Protein AF-A0A2N7PQ56-F1 (afdb_monomer)

Foldseek 3Di:
DDPVVVVVVVVVVVVVVVVVVVVVVVVLVVQLVVLVVVCVVPVDCVSVVVSVVD

Solvent-accessible surface area (backbone atoms only — not comparable to full-atom values): 2995 Å² total; per-residue (Å²): 131,58,68,70,60,50,53,52,52,54,50,50,52,54,52,54,62,50,61,60,50,52,59,50,52,57,48,47,55,52,50,27,52,48,27,43,52,46,19,75,72,71,68,45,63,66,32,47,50,49,34,68,73,99

pLDDT: mean 97.46, std 3.75, range [71.06, 98.69]

InterPro domains:
  IPR002585 Cyto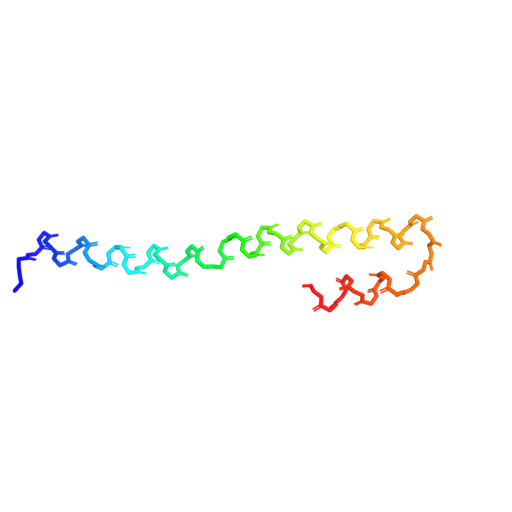chrome ubiquinol oxidase subunit 1 [PF01654] (7-54)
  IPR002585 Cytochrome ubiquinol oxidase subunit 1 [PTHR30365] (1-54)

Organism: NCBI:txid1295609

Secondary structure (DSSP, 8-state):
--HHHHHHHHHHHHHHHHHHHHHHHHHHHHHHHHHHHHHHHH--HHHHHHHHH-

Structure (mmCIF, N/CA/C/O backbone):
data_AF-A0A2N7PQ56-F1
#
_entry.id   AF-A0A2N7PQ56-F1
#
loop_
_atom_site.group_PDB
_atom_site.id
_atom_site.type_symbol
_atom_site.label_atom_id
_atom_site.label_alt_id
_atom_site.label_comp_id
_atom_site.label_asym_id
_atom_site.label_entity_id
_atom_site.label_seq_id
_atom_site.pdbx_PDB_ins_code
_atom_site.Cartn_x
_atom_site.Cartn_y
_atom_site.Cartn_z
_atom_site.occupancy
_atom_site.B_iso_or_equiv
_atom_site.auth_seq_id
_atom_site.auth_comp_id
_atom_site.auth_asym_id
_atom_site.auth_atom_id
_atom_site.pdbx_PDB_model_num
ATOM 1 N N . MET A 1 1 ? 15.047 -2.364 -33.235 1.00 71.06 1 MET A N 1
ATOM 2 C CA . MET A 1 1 ? 14.862 -1.434 -32.101 1.00 71.06 1 MET A CA 1
ATOM 3 C C . MET A 1 1 ? 16.237 -1.065 -31.581 1.00 71.06 1 MET A C 1
ATOM 5 O O . MET A 1 1 ? 17.036 -1.971 -31.390 1.00 71.06 1 MET A O 1
ATOM 9 N N . ASP A 1 2 ? 16.524 0.222 -31.404 1.00 93.56 2 ASP A N 1
ATOM 10 C CA . ASP A 1 2 ? 17.746 0.684 -30.733 1.00 93.56 2 ASP A CA 1
ATOM 11 C C . ASP A 1 2 ? 17.762 0.222 -29.258 1.00 93.56 2 ASP A C 1
ATOM 13 O O . ASP A 1 2 ? 16.715 0.205 -28.605 1.00 93.56 2 ASP A O 1
ATOM 17 N N . VAL A 1 3 ? 18.933 -0.168 -28.740 1.00 96.75 3 VAL A N 1
ATOM 18 C CA . VAL A 1 3 ? 19.118 -0.706 -27.377 1.00 96.75 3 VAL A CA 1
ATOM 19 C C . VAL A 1 3 ? 18.744 0.332 -26.326 1.00 96.75 3 VAL A C 1
ATOM 21 O O . VAL A 1 3 ? 18.121 -0.010 -25.316 1.00 96.75 3 VAL A O 1
ATOM 24 N N . LEU A 1 4 ? 19.069 1.604 -26.570 1.00 97.06 4 LEU A N 1
ATOM 25 C CA . LEU A 1 4 ? 18.720 2.686 -25.655 1.00 97.06 4 LEU A CA 1
ATOM 26 C C . LEU A 1 4 ? 17.199 2.852 -25.566 1.00 97.06 4 LEU A C 1
ATOM 28 O O . LEU A 1 4 ? 16.647 2.926 -24.467 1.00 97.06 4 LEU A O 1
ATOM 32 N N . LEU A 1 5 ? 16.510 2.860 -26.711 1.00 97.31 5 LEU A N 1
ATOM 33 C CA . LEU A 1 5 ? 15.050 2.933 -26.746 1.00 97.31 5 LEU A CA 1
ATOM 34 C C . LEU A 1 5 ? 14.399 1.700 -26.099 1.00 97.31 5 LEU A C 1
ATOM 36 O O . LEU A 1 5 ? 13.477 1.850 -25.298 1.00 97.31 5 LEU A O 1
ATOM 40 N N . GLY A 1 6 ? 14.899 0.497 -26.393 1.00 98.00 6 GLY A N 1
ATOM 41 C CA . GLY A 1 6 ? 14.402 -0.750 -25.804 1.00 98.00 6 GLY A CA 1
ATOM 42 C C . GLY A 1 6 ? 14.521 -0.767 -24.279 1.00 98.00 6 GLY A C 1
ATOM 43 O O . GLY A 1 6 ? 13.547 -1.053 -23.586 1.00 98.00 6 GLY A O 1
ATOM 44 N N . SER A 1 7 ? 15.678 -0.358 -23.755 1.00 98.06 7 SER A N 1
ATOM 45 C CA . SER A 1 7 ? 15.927 -0.274 -22.310 1.00 98.06 7 SER A CA 1
ATOM 46 C C . SER A 1 7 ? 14.983 0.715 -21.615 1.00 98.06 7 SER A C 1
ATOM 48 O O . SER A 1 7 ? 14.460 0.427 -20.538 1.00 98.06 7 SER A O 1
ATOM 50 N N . ARG A 1 8 ? 14.703 1.867 -22.244 1.00 98.12 8 ARG A N 1
ATOM 51 C CA . ARG A 1 8 ? 13.755 2.863 -21.713 1.00 98.12 8 ARG A CA 1
ATOM 52 C C . ARG A 1 8 ? 12.329 2.324 -21.651 1.00 98.12 8 ARG A C 1
ATOM 54 O O . ARG A 1 8 ? 11.659 2.513 -20.641 1.00 98.12 8 ARG A O 1
ATOM 61 N N . LEU A 1 9 ? 11.876 1.643 -22.704 1.00 98.31 9 LEU A N 1
ATOM 62 C CA . LEU A 1 9 ? 10.532 1.060 -22.753 1.00 98.31 9 LEU A CA 1
ATOM 63 C C . LEU A 1 9 ? 10.366 -0.076 -21.740 1.00 98.31 9 LEU A C 1
ATOM 65 O O . LEU A 1 9 ? 9.340 -0.143 -21.067 1.00 98.31 9 LEU A O 1
ATOM 69 N N . GLN A 1 10 ? 11.386 -0.922 -21.579 1.00 98.19 10 GLN A N 1
ATOM 70 C CA . GLN A 1 10 ? 11.389 -1.976 -20.566 1.00 98.19 10 GLN A CA 1
ATOM 71 C C . GLN A 1 10 ? 11.267 -1.395 -19.150 1.00 98.19 10 GLN A C 1
ATOM 73 O O . GLN A 1 10 ? 10.438 -1.860 -18.366 1.00 98.19 10 GLN A O 1
ATOM 78 N N . PHE A 1 11 ? 12.052 -0.360 -18.828 1.00 98.31 11 PHE A N 1
ATOM 79 C CA . PHE A 1 11 ? 11.966 0.310 -17.529 1.00 98.31 11 PHE A CA 1
ATOM 80 C C . PHE A 1 11 ? 10.600 0.972 -17.319 1.00 98.31 11 PHE A C 1
ATOM 82 O O . PHE A 1 11 ? 9.991 0.794 -16.267 1.00 98.31 11 PHE A O 1
ATOM 89 N N . ALA A 1 12 ? 10.091 1.687 -18.327 1.00 98.25 12 ALA A N 1
ATOM 90 C CA . ALA A 1 12 ? 8.785 2.334 -18.258 1.00 98.25 12 ALA A CA 1
ATOM 91 C C . ALA A 1 12 ? 7.665 1.318 -17.995 1.00 98.25 12 ALA A C 1
ATOM 93 O O . ALA A 1 12 ? 6.837 1.545 -17.118 1.00 98.25 12 ALA A O 1
ATOM 94 N N . ALA A 1 13 ? 7.667 0.176 -18.690 1.00 98.31 13 ALA A N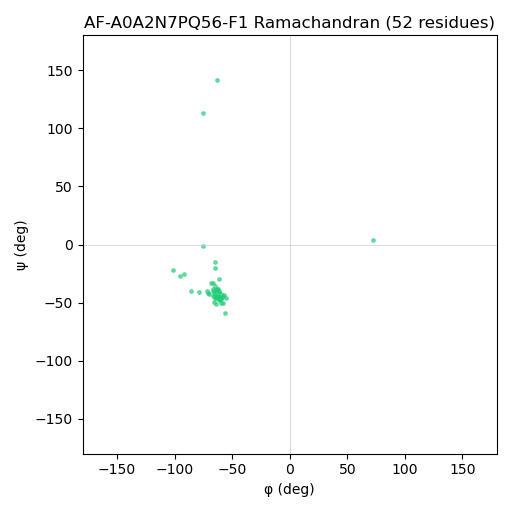 1
ATOM 95 C CA . ALA A 1 13 ? 6.698 -0.892 -18.462 1.00 98.31 13 ALA A CA 1
ATOM 96 C C . ALA A 1 13 ? 6.743 -1.398 -17.013 1.00 98.31 13 ALA A C 1
ATOM 98 O O . ALA A 1 13 ? 5.712 -1.425 -16.341 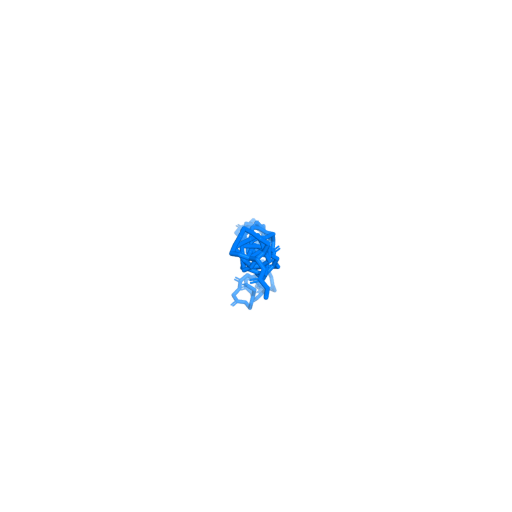1.00 98.31 13 ALA A O 1
ATOM 99 N N . ALA A 1 14 ? 7.932 -1.730 -16.503 1.00 98.38 14 ALA A N 1
ATOM 100 C CA . ALA A 1 14 ? 8.094 -2.202 -15.130 1.00 98.38 14 ALA A CA 1
ATOM 101 C C . ALA A 1 14 ? 7.626 -1.162 -14.097 1.00 98.38 14 ALA A C 1
ATOM 103 O O . ALA A 1 14 ? 6.876 -1.499 -13.180 1.00 98.38 14 ALA A O 1
ATOM 104 N N . ALA A 1 15 ? 8.020 0.104 -14.269 1.00 98.38 15 ALA A N 1
ATOM 105 C CA . ALA A 1 15 ? 7.634 1.191 -13.377 1.00 98.38 15 ALA A CA 1
ATOM 106 C C . ALA A 1 15 ? 6.116 1.415 -13.374 1.00 98.38 15 ALA A C 1
ATOM 108 O O . ALA A 1 15 ? 5.531 1.532 -12.300 1.00 98.38 15 ALA A O 1
ATOM 109 N N . MET A 1 16 ? 5.467 1.409 -14.545 1.00 98.19 16 MET A N 1
ATOM 110 C CA . MET A 1 16 ? 4.012 1.549 -14.649 1.00 98.19 16 MET A CA 1
ATOM 111 C C . MET A 1 16 ? 3.286 0.432 -13.900 1.00 98.19 16 MET A C 1
ATOM 113 O O . MET A 1 16 ? 2.432 0.728 -13.071 1.00 98.19 16 MET A O 1
ATOM 117 N N . PHE A 1 17 ? 3.650 -0.835 -14.129 1.00 97.56 17 PHE A N 1
ATOM 118 C CA . PHE A 1 17 ? 3.013 -1.955 -13.427 1.00 97.56 17 PHE A CA 1
ATOM 119 C C . PHE A 1 17 ? 3.269 -1.917 -11.919 1.00 97.56 17 PHE A C 1
ATOM 121 O O . PHE A 1 17 ? 2.355 -2.175 -11.142 1.00 97.56 17 PHE A O 1
ATOM 128 N N . HIS A 1 18 ? 4.475 -1.547 -11.487 1.00 98.00 18 HIS A N 1
ATOM 129 C CA . HIS A 1 18 ? 4.794 -1.403 -10.068 1.00 98.00 18 HIS A CA 1
ATOM 130 C C . HIS A 1 18 ? 3.943 -0.312 -9.397 1.00 98.00 18 HIS A C 1
ATOM 132 O O . HIS A 1 18 ? 3.355 -0.540 -8.337 1.00 98.00 18 HIS A O 1
ATOM 138 N N . PHE A 1 19 ? 3.810 0.852 -10.040 1.00 97.94 19 PHE A N 1
ATOM 139 C CA . PHE A 1 19 ? 3.095 2.002 -9.482 1.00 97.94 19 PHE A CA 1
ATOM 140 C C . PHE A 1 19 ? 1.566 1.887 -9.512 1.00 97.94 19 PHE A C 1
ATOM 142 O O . PHE A 1 19 ? 0.893 2.768 -8.986 1.00 97.94 19 PHE A O 1
ATOM 149 N N . LEU A 1 20 ? 1.003 0.803 -10.049 1.00 97.25 20 LEU A N 1
ATOM 150 C CA . LEU A 1 20 ? -0.404 0.461 -9.815 1.00 97.25 20 LEU A CA 1
ATOM 151 C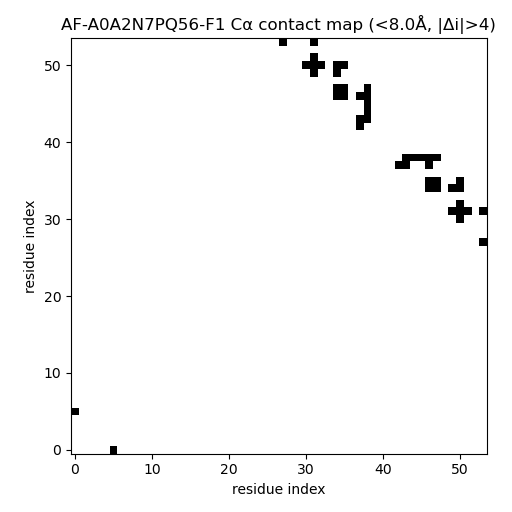 C . LEU A 1 20 ? -0.622 -0.028 -8.376 1.00 97.25 20 LEU A C 1
ATOM 153 O O . LEU A 1 20 ? -1.607 0.332 -7.734 1.00 97.25 20 LEU A O 1
ATOM 157 N N . PHE A 1 21 ? 0.312 -0.823 -7.851 1.00 97.88 21 PHE A N 1
ATOM 158 C CA . PHE A 1 21 ? 0.151 -1.507 -6.565 1.00 97.88 21 PHE A CA 1
ATOM 159 C C . PHE A 1 21 ? 0.763 -0.745 -5.392 1.00 97.88 21 PHE A C 1
ATOM 161 O O . PHE A 1 21 ? 0.272 -0.868 -4.272 1.00 97.88 21 PHE A O 1
ATOM 168 N N . VAL A 1 22 ? 1.793 0.073 -5.624 1.00 98.44 22 VAL A N 1
ATOM 169 C CA . VAL A 1 22 ? 2.403 0.923 -4.585 1.00 98.44 22 VAL A CA 1
ATOM 170 C C . VAL A 1 22 ? 1.382 1.848 -3.901 1.00 98.44 22 VAL A C 1
ATOM 172 O O . VAL A 1 22 ? 1.212 1.727 -2.685 1.00 98.44 22 VAL A O 1
ATOM 175 N N . PRO A 1 23 ? 0.665 2.741 -4.616 1.00 97.88 23 PRO A N 1
ATOM 176 C CA . PRO A 1 23 ? -0.297 3.642 -3.985 1.00 97.88 23 PRO A CA 1
ATOM 177 C C . PRO A 1 23 ? -1.494 2.888 -3.404 1.00 97.88 23 PRO A C 1
ATOM 179 O O . PRO A 1 23 ? -1.997 3.278 -2.353 1.00 97.88 23 PRO A O 1
ATOM 182 N N . LEU A 1 24 ? -1.913 1.786 -4.038 1.00 97.62 24 LEU A N 1
ATOM 183 C CA . LEU A 1 24 ? -2.974 0.927 -3.517 1.00 97.62 24 LEU A CA 1
ATOM 184 C C . LEU A 1 24 ? -2.585 0.341 -2.155 1.00 97.62 24 LEU A C 1
ATOM 186 O O . LEU A 1 24 ? -3.358 0.426 -1.208 1.00 97.62 24 LEU A O 1
ATOM 190 N N . THR A 1 25 ? -1.369 -0.192 -2.035 1.00 97.94 25 THR A N 1
ATOM 191 C CA . THR A 1 25 ? -0.872 -0.797 -0.792 1.00 97.94 25 THR A CA 1
ATOM 192 C C . THR A 1 25 ? -0.709 0.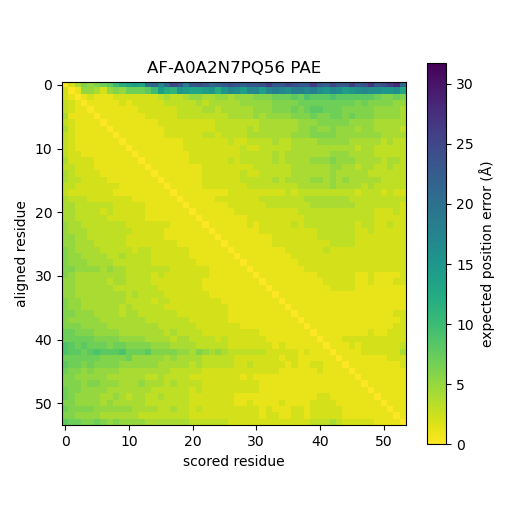250 0.306 1.00 97.94 25 THR A C 1
ATOM 194 O O . THR A 1 25 ? -1.134 0.020 1.437 1.00 97.94 25 THR A O 1
ATOM 197 N N . LEU A 1 26 ? -0.146 1.420 -0.016 1.00 98.12 26 LEU A N 1
ATOM 198 C CA . LEU A 1 26 ? -0.024 2.545 0.920 1.00 98.12 26 LEU A CA 1
ATOM 199 C C . LEU A 1 26 ? -1.397 3.025 1.417 1.00 98.12 26 LEU A C 1
ATOM 201 O O . LEU A 1 26 ? -1.583 3.216 2.619 1.00 98.12 26 LEU A O 1
ATOM 205 N N . GLY A 1 27 ? -2.362 3.176 0.507 1.00 98.00 27 GLY A N 1
ATOM 206 C CA . GLY A 1 27 ? -3.725 3.595 0.829 1.00 98.00 27 GLY A CA 1
ATOM 207 C C . GLY A 1 27 ? -4.475 2.574 1.684 1.00 98.00 27 GLY A C 1
ATOM 208 O O . GLY A 1 27 ? -5.021 2.938 2.725 1.00 98.00 27 GLY A O 1
ATOM 209 N N . LEU A 1 28 ? -4.460 1.297 1.287 1.00 98.19 28 LEU A N 1
ATOM 210 C CA . LEU A 1 28 ? -5.116 0.219 2.034 1.00 98.19 28 LEU A CA 1
ATOM 211 C C . LEU A 1 28 ? -4.487 0.025 3.415 1.00 98.19 28 LEU A C 1
ATOM 213 O O . LEU A 1 28 ? -5.219 -0.081 4.389 1.00 98.19 28 LEU A O 1
ATOM 217 N N . SER A 1 29 ? -3.157 0.096 3.539 1.00 98.19 29 SER A N 1
ATOM 218 C CA . SER A 1 29 ? -2.485 -0.012 4.845 1.00 98.19 29 SER A CA 1
ATOM 219 C C . SER A 1 29 ? -2.983 1.048 5.832 1.00 98.19 29 SER A C 1
ATOM 221 O O . SER A 1 29 ? -3.255 0.749 6.995 1.00 98.19 29 SER A O 1
ATOM 223 N N . PHE A 1 30 ? -3.138 2.293 5.369 1.00 98.31 30 PHE A N 1
ATOM 224 C CA . PHE A 1 30 ? -3.644 3.380 6.205 1.00 98.31 30 PHE A CA 1
ATOM 225 C C . PHE A 1 30 ? -5.138 3.219 6.521 1.00 98.31 30 PHE A C 1
ATOM 227 O O . PHE A 1 30 ? -5.551 3.410 7.664 1.00 98.31 30 PHE A O 1
ATOM 234 N N . LEU A 1 31 ? -5.944 2.816 5.535 1.00 98.38 31 LEU A N 1
ATOM 235 C CA . LEU A 1 31 ? -7.376 2.559 5.708 1.00 98.38 31 LEU A CA 1
ATOM 236 C C . LEU A 1 31 ? -7.637 1.429 6.718 1.00 98.38 31 LEU A C 1
ATOM 238 O O . LEU A 1 31 ? -8.424 1.603 7.649 1.00 98.38 31 LEU A O 1
ATOM 242 N N . THR A 1 32 ? -6.937 0.303 6.584 1.00 98.50 32 THR A N 1
ATOM 243 C CA . THR A 1 32 ? -7.028 -0.840 7.499 1.00 98.50 32 THR A CA 1
ATOM 244 C C . THR A 1 32 ? -6.605 -0.444 8.916 1.00 98.50 32 THR A C 1
ATOM 246 O O . THR A 1 32 ? -7.292 -0.788 9.882 1.00 98.50 32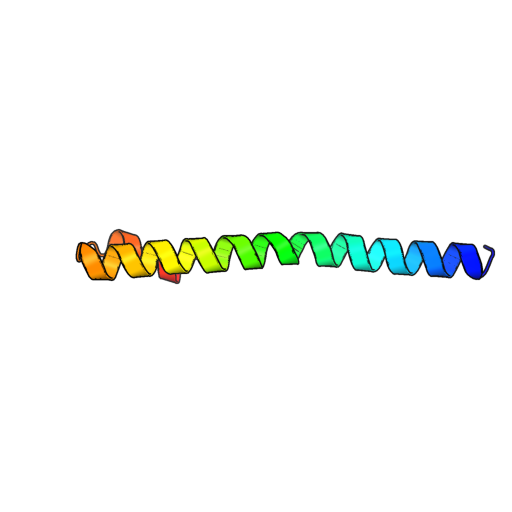 THR A O 1
ATOM 249 N N . ALA A 1 33 ? -5.553 0.370 9.068 1.00 98.50 33 ALA A N 1
ATOM 250 C CA . ALA A 1 33 ? -5.150 0.910 10.369 1.00 98.50 33 ALA A CA 1
ATOM 251 C C . ALA A 1 33 ? -6.225 1.821 10.999 1.00 98.50 33 ALA A C 1
ATOM 253 O O . ALA A 1 33 ? -6.451 1.760 12.213 1.00 98.50 33 ALA A O 1
ATOM 254 N N . ILE A 1 34 ? -6.927 2.631 10.195 1.00 98.62 34 ILE A N 1
ATOM 255 C CA . ILE A 1 34 ? -8.058 3.449 10.662 1.00 98.62 34 ILE A CA 1
ATOM 256 C C . ILE A 1 34 ? -9.200 2.557 11.149 1.00 98.62 34 ILE A C 1
ATOM 258 O O . ILE A 1 34 ? -9.666 2.753 12.271 1.00 98.62 34 ILE A O 1
ATOM 262 N N . PHE A 1 35 ? -9.635 1.572 10.359 1.00 98.69 35 PHE A N 1
ATOM 263 C CA . PHE A 1 35 ? -10.710 0.659 10.763 1.00 98.69 35 PHE A CA 1
ATOM 264 C C . PHE A 1 35 ? -10.366 -0.084 12.055 1.00 98.69 35 PHE A C 1
ATOM 266 O O . PHE A 1 3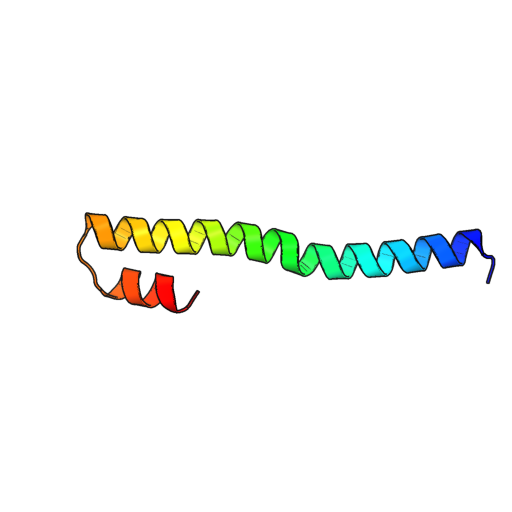5 ? -11.171 -0.114 12.986 1.00 98.69 35 PHE A O 1
ATOM 273 N N . GLN A 1 36 ? -9.138 -0.591 12.171 1.00 98.62 36 GLN A N 1
ATOM 274 C CA . GLN A 1 36 ? -8.666 -1.236 13.393 1.00 98.62 36 GLN A CA 1
ATOM 275 C C . GLN A 1 36 ? -8.709 -0.278 14.596 1.00 98.62 36 GLN A C 1
ATOM 277 O O . GLN A 1 36 ? -9.143 -0.658 15.684 1.00 98.62 36 GLN A O 1
ATOM 282 N N . THR A 1 37 ? -8.300 0.978 14.404 1.00 98.69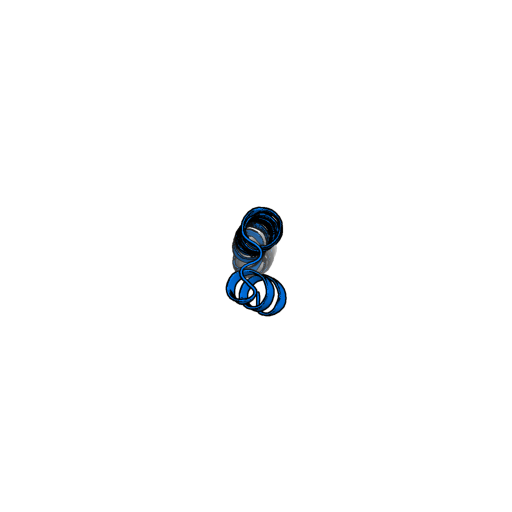 37 THR A N 1
ATOM 283 C CA . THR A 1 37 ? -8.326 2.008 15.455 1.00 98.69 37 THR A CA 1
ATOM 284 C C . THR A 1 37 ? -9.752 2.373 15.867 1.00 98.69 37 THR A C 1
ATOM 286 O O . THR A 1 37 ? -10.006 2.590 17.051 1.00 98.69 37 THR A O 1
ATOM 289 N N . LEU A 1 38 ? -10.690 2.441 14.9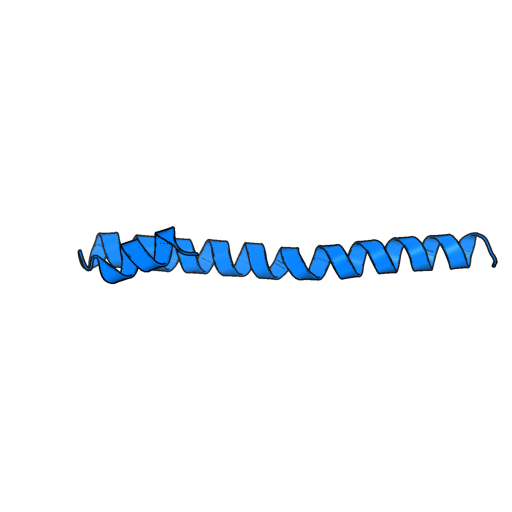18 1.00 98.62 38 LEU A N 1
ATOM 290 C CA . LEU A 1 38 ? -12.101 2.700 15.205 1.00 98.62 38 LEU A CA 1
ATOM 291 C C . LEU A 1 38 ? -12.705 1.569 16.033 1.00 98.62 38 LEU A C 1
ATOM 293 O O . LEU A 1 38 ? -13.300 1.863 17.064 1.00 98.62 38 LEU A O 1
ATOM 297 N N . TRP A 1 39 ? -12.458 0.304 15.672 1.00 98.69 39 TRP A N 1
ATOM 298 C CA . TRP A 1 39 ? -12.890 -0.841 16.483 1.00 98.69 39 TRP A CA 1
ATOM 299 C C . TRP A 1 39 ? -12.366 -0.759 17.922 1.00 98.69 39 TRP A C 1
ATOM 301 O O . TRP A 1 39 ? -13.141 -0.911 18.861 1.00 98.69 39 TRP A O 1
ATOM 311 N N . LEU A 1 40 ? -11.078 -0.450 18.114 1.00 98.50 40 LEU A N 1
ATOM 312 C CA . LEU A 1 40 ? -10.497 -0.313 19.457 1.00 98.50 40 LEU A CA 1
ATOM 313 C C . LEU A 1 40 ? -11.140 0.811 20.285 1.00 98.50 40 LEU A C 1
ATOM 315 O O . LEU A 1 40 ? -11.168 0.722 21.510 1.00 98.50 40 LEU A O 1
ATOM 319 N N . LYS A 1 41 ? -11.638 1.872 19.638 1.00 98.50 41 LYS A N 1
ATOM 320 C CA . LYS A 1 41 ? -12.277 3.013 20.311 1.00 98.50 41 LYS A CA 1
ATOM 321 C C . LYS A 1 41 ? -13.764 2.799 20.581 1.00 98.50 41 LYS A C 1
ATOM 323 O O . LYS A 1 41 ? -14.248 3.245 21.616 1.00 98.50 41 LYS A O 1
ATOM 328 N N . THR A 1 42 ? -14.492 2.193 19.646 1.00 98.25 42 THR A N 1
ATOM 329 C CA . THR A 1 42 ? -15.960 2.091 19.702 1.00 98.25 42 THR A CA 1
ATOM 330 C C . THR A 1 42 ? -16.456 0.725 20.166 1.00 98.25 42 THR A C 1
ATOM 332 O O . THR A 1 42 ? -17.590 0.625 20.621 1.00 98.25 42 THR A O 1
ATOM 335 N N . GLY A 1 43 ? -15.641 -0.327 20.040 1.00 97.81 43 GLY A N 1
ATOM 336 C CA . GLY A 1 43 ? -16.052 -1.717 20.255 1.00 97.81 43 GLY A CA 1
ATOM 337 C C . GLY A 1 43 ? -16.947 -2.289 19.148 1.00 97.81 43 GLY A C 1
ATOM 338 O O . GLY A 1 43 ? -17.393 -3.426 19.263 1.00 97.81 43 GLY A O 1
ATOM 339 N N . ASP A 1 44 ? -17.211 -1.532 18.079 1.00 98.31 44 ASP A N 1
ATOM 340 C CA . ASP A 1 44 ? -18.088 -1.959 16.987 1.00 98.31 44 ASP A CA 1
ATOM 341 C C . ASP A 1 44 ? -17.381 -2.988 16.087 1.00 98.31 44 ASP A C 1
ATOM 343 O O . ASP A 1 44 ? -16.392 -2.700 15.402 1.00 98.31 44 ASP A O 1
ATOM 347 N N . GLU A 1 45 ? -17.894 -4.219 16.110 1.00 98.31 45 GLU A N 1
ATOM 348 C CA . GLU A 1 45 ? -17.336 -5.366 15.395 1.00 98.31 45 GLU A CA 1
ATOM 349 C C . GLU A 1 45 ? -17.396 -5.212 13.867 1.00 98.31 45 GLU A C 1
ATOM 351 O O . GLU A 1 45 ? -16.698 -5.945 13.160 1.00 98.31 45 GLU A O 1
ATOM 356 N N . ASP A 1 46 ? -18.175 -4.275 13.327 1.00 98.31 46 ASP A N 1
ATOM 357 C CA . ASP A 1 46 ? -18.232 -4.002 11.889 1.00 98.31 46 ASP A CA 1
ATOM 358 C C . ASP A 1 46 ? -16.891 -3.458 11.387 1.00 98.31 46 ASP A C 1
ATOM 360 O O . ASP A 1 46 ? -16.359 -3.948 10.385 1.00 98.31 46 ASP A O 1
ATOM 364 N N . TYR A 1 47 ? -16.260 -2.555 12.146 1.00 98.50 47 TYR A N 1
ATOM 365 C CA . TYR A 1 47 ? -14.925 -2.041 11.822 1.00 98.50 47 TYR A CA 1
ATOM 366 C C . TYR A 1 47 ? -13.852 -3.130 11.881 1.00 98.50 47 TYR A C 1
ATOM 368 O O . TYR A 1 47 ? -12.955 -3.165 11.041 1.00 98.50 47 TYR A O 1
ATOM 376 N N . LYS A 1 48 ? -13.961 -4.078 12.817 1.00 98.31 48 LYS A N 1
ATOM 377 C CA . LYS A 1 48 ? -13.039 -5.222 12.908 1.00 98.31 48 LYS A CA 1
ATOM 378 C C . LYS A 1 48 ? -13.193 -6.193 11.740 1.00 98.31 48 LYS A C 1
ATOM 380 O O . LYS A 1 48 ? -12.234 -6.856 11.343 1.00 98.31 48 LYS A O 1
ATOM 385 N N . ARG A 1 49 ? -14.409 -6.348 11.207 1.00 98.38 49 ARG A N 1
ATOM 386 C CA . ARG A 1 49 ? -14.639 -7.137 9.987 1.00 98.38 49 ARG A CA 1
ATOM 387 C C . ARG A 1 49 ? -14.066 -6.413 8.772 1.00 98.38 49 ARG A C 1
ATOM 389 O O . ARG A 1 49 ? -13.371 -7.056 7.994 1.00 98.38 49 ARG A O 1
ATOM 396 N N . ALA A 1 50 ? -14.260 -5.098 8.670 1.00 98.12 50 ALA A N 1
ATOM 397 C CA . ALA A 1 50 ? -13.667 -4.284 7.611 1.00 98.12 50 ALA A CA 1
ATOM 398 C C . ALA A 1 50 ? -12.128 -4.341 7.622 1.00 98.12 50 ALA A C 1
ATOM 400 O O . ALA A 1 50 ? -11.534 -4.625 6.589 1.00 98.12 50 ALA A O 1
ATOM 401 N N . ALA A 1 51 ? -11.490 -4.178 8.787 1.00 97.94 51 ALA A N 1
ATOM 402 C CA . ALA A 1 51 ? -10.031 -4.246 8.939 1.00 97.94 51 ALA A CA 1
ATOM 403 C C . ALA A 1 51 ? -9.421 -5.633 8.652 1.00 97.94 51 ALA A C 1
ATOM 405 O O . ALA A 1 51 ? -8.222 -5.741 8.442 1.00 97.94 51 ALA A O 1
ATOM 406 N N . ARG A 1 52 ? -10.213 -6.713 8.702 1.00 97.38 52 ARG A N 1
ATOM 407 C CA . ARG A 1 52 ? -9.751 -8.066 8.333 1.00 97.38 52 ARG A CA 1
ATOM 408 C C . ARG A 1 52 ? -9.993 -8.406 6.870 1.00 97.38 52 ARG A C 1
ATOM 410 O O . ARG A 1 52 ? -9.351 -9.313 6.355 1.00 97.38 52 ARG A O 1
ATOM 417 N N . PHE A 1 53 ? -10.976 -7.761 6.249 1.00 97.69 53 PHE A N 1
ATOM 418 C CA . PHE A 1 53 ? -11.302 -7.974 4.845 1.00 97.69 53 PHE A CA 1
ATOM 419 C C . PHE A 1 53 ? -10.326 -7.237 3.922 1.00 97.69 53 PHE A C 1
ATOM 421 O O . PHE A 1 53 ? -9.931 -7.793 2.900 1.00 97.69 53 PHE A O 1
ATOM 428 N N . TRP A 1 54 ? -9.967 -6.008 4.296 1.00 93.69 54 TRP A N 1
ATOM 429 C CA . TRP A 1 54 ? -9.028 -5.150 3.576 1.00 93.69 54 TRP A CA 1
ATOM 430 C C . TRP A 1 54 ? -7.614 -5.271 4.133 1.00 93.69 54 TRP A C 1
ATOM 432 O O . TRP A 1 54 ? -6.692 -5.490 3.320 1.00 93.69 54 TRP A O 1
#

Radius of gyration: 19.18 Å; Cα contacts (8 Å, |Δi|>4): 23; chains: 1; bounding box: 37×12×52 Å

Sequence (54 aa):
MDVLLGSRLQFAAAAMFHFLFVPLTLGLSFLTAIFQTLWLKTGDEDYKRAARFW

Mean predicted aligned error: 3.11 Å